Protein AF-A0A934M6G6-F1 (afdb_monomer_lite)

Organism: NCBI:txid339861

pLDDT: mean 79.5, std 13.55, range [40.78, 95.12]

Secondary structure (DSSP, 8-state):
-EE--HHHHHHHHHHTTTS-EEEEEEETTTTEEEEESSEEEEEEEETTEEEEEEEETT----SS---EEEEEGGGEEEEEE-SSEEEEEETTEEEEEEE-

Structure (mmCIF, N/CA/C/O backbone):
data_AF-A0A934M6G6-F1
#
_entry.id   AF-A0A934M6G6-F1
#
loop_
_atom_site.group_PDB
_atom_site.id
_atom_site.type_symbol
_atom_site.label_atom_id
_atom_site.label_alt_id
_atom_site.label_comp_id
_atom_site.label_asym_id
_atom_site.label_entity_id
_atom_site.label_seq_id
_atom_site.pdbx_PDB_ins_code
_atom_site.Cartn_x
_atom_site.Cartn_y
_atom_site.Cartn_z
_atom_site.occupancy
_atom_site.B_iso_or_equiv
_atom_site.auth_seq_id
_atom_site.auth_comp_id
_atom_site.auth_asym_id
_atom_site.auth_atom_id
_atom_site.pdbx_PDB_model_num
ATOM 1 N N . MET A 1 1 ? -15.786 7.935 3.479 1.00 81.50 1 MET A N 1
ATOM 2 C CA . MET A 1 1 ? -14.422 7.648 2.977 1.00 81.50 1 MET A CA 1
ATOM 3 C C . MET A 1 1 ? -13.802 8.955 2.500 1.00 81.50 1 MET A C 1
ATOM 5 O O . MET A 1 1 ? -14.475 9.682 1.778 1.00 81.50 1 MET A O 1
ATOM 9 N N . LYS A 1 2 ? -12.585 9.296 2.939 1.00 92.19 2 LYS A N 1
ATOM 10 C CA . LYS A 1 2 ? -11.925 10.585 2.646 1.00 92.19 2 LYS A CA 1
ATOM 11 C C . LYS A 1 2 ? -10.703 10.362 1.755 1.00 92.19 2 LYS A C 1
ATOM 13 O O . LYS A 1 2 ? -9.955 9.422 1.991 1.00 92.19 2 LYS A O 1
ATOM 18 N N . GLN A 1 3 ? -10.491 11.196 0.738 1.00 94.00 3 GLN A N 1
ATOM 19 C CA . GLN A 1 3 ? -9.271 11.142 -0.076 1.00 94.00 3 GLN A CA 1
ATOM 20 C C . GLN A 1 3 ? -8.094 11.749 0.699 1.00 94.00 3 GLN A C 1
ATOM 22 O O . GLN A 1 3 ? -8.255 12.779 1.357 1.00 94.00 3 GLN A O 1
ATOM 27 N N . ILE A 1 4 ? -6.930 11.104 0.641 1.00 93.69 4 ILE A N 1
ATOM 28 C CA . ILE A 1 4 ? -5.705 11.561 1.312 1.00 93.69 4 ILE A CA 1
ATOM 29 C C . ILE A 1 4 ? -4.518 11.543 0.351 1.00 93.69 4 ILE A C 1
ATOM 31 O O . ILE A 1 4 ? -4.564 10.905 -0.697 1.00 93.69 4 ILE A O 1
ATOM 35 N N . THR A 1 5 ? -3.464 12.270 0.708 1.00 93.38 5 THR A N 1
ATOM 36 C CA . THR A 1 5 ? -2.201 12.296 -0.030 1.00 93.38 5 THR A CA 1
ATOM 37 C C . THR A 1 5 ? -1.276 11.174 0.425 1.00 93.38 5 THR A C 1
ATOM 39 O O . THR A 1 5 ? -1.450 10.602 1.502 1.00 93.38 5 THR A O 1
ATOM 42 N N . LEU A 1 6 ? -0.250 10.907 -0.380 1.00 90.62 6 LEU A N 1
ATOM 43 C CA . LEU A 1 6 ? 0.807 9.962 -0.042 1.00 90.62 6 LEU A CA 1
ATOM 44 C C . LEU A 1 6 ? 1.567 10.371 1.236 1.00 90.62 6 LEU A C 1
ATOM 46 O O . LEU A 1 6 ? 1.801 9.533 2.099 1.00 90.62 6 LEU A O 1
ATOM 50 N N . ASP A 1 7 ? 1.846 11.664 1.423 1.00 91.38 7 ASP A N 1
ATOM 51 C CA . ASP A 1 7 ? 2.492 12.165 2.647 1.00 91.38 7 ASP A CA 1
ATOM 52 C C . ASP A 1 7 ? 1.675 11.863 3.910 1.00 91.38 7 ASP A C 1
ATOM 54 O O . ASP A 1 7 ? 2.231 11.570 4.968 1.00 91.38 7 ASP A O 1
ATOM 58 N N . ASN A 1 8 ? 0.342 11.912 3.814 1.00 92.06 8 ASN A N 1
ATOM 59 C CA . ASN A 1 8 ? -0.524 11.555 4.934 1.00 92.06 8 ASN A CA 1
ATOM 60 C C . ASN A 1 8 ? -0.456 10.057 5.241 1.00 92.06 8 ASN A C 1
ATOM 62 O O . ASN A 1 8 ? -0.509 9.690 6.411 1.00 92.06 8 ASN A O 1
ATOM 66 N N . VAL A 1 9 ? -0.308 9.204 4.221 1.00 90.31 9 VAL A N 1
ATOM 67 C CA . VAL A 1 9 ? -0.089 7.764 4.426 1.00 90.31 9 VAL A CA 1
ATOM 68 C C . VAL A 1 9 ? 1.193 7.537 5.212 1.00 90.31 9 VAL A C 1
ATOM 70 O O . VAL A 1 9 ? 1.153 6.834 6.214 1.00 90.31 9 VAL A O 1
ATOM 73 N N . PHE A 1 10 ? 2.303 8.168 4.820 1.00 89.94 10 PHE A N 1
ATOM 74 C CA . PHE A 1 10 ? 3.574 7.992 5.526 1.00 89.94 10 PHE A CA 1
ATOM 75 C C . PHE A 1 10 ? 3.518 8.481 6.966 1.00 89.94 10 PHE A C 1
ATOM 77 O O . PHE A 1 10 ? 3.924 7.741 7.850 1.00 89.94 10 PHE A O 1
ATOM 84 N N . LYS A 1 11 ? 2.896 9.636 7.232 1.00 90.81 11 LYS A N 1
ATOM 85 C CA . LYS A 1 11 ? 2.677 10.102 8.612 1.00 90.81 11 LYS A CA 1
ATOM 86 C C . LYS A 1 11 ? 1.895 9.094 9.454 1.00 90.81 11 LYS A C 1
ATOM 88 O O . LYS A 1 11 ? 2.207 8.898 10.623 1.00 90.81 11 LYS A O 1
ATOM 93 N N . ILE A 1 12 ? 0.864 8.473 8.879 1.00 89.00 12 ILE A N 1
ATOM 94 C CA . ILE A 1 12 ? 0.080 7.450 9.577 1.00 89.00 12 ILE A CA 1
ATOM 95 C C . ILE A 1 12 ? 0.946 6.219 9.838 1.00 89.00 12 ILE A C 1
ATOM 97 O O . ILE A 1 12 ? 0.985 5.763 10.974 1.00 89.00 12 ILE A O 1
ATOM 101 N N . LEU A 1 13 ? 1.662 5.728 8.823 1.00 86.44 13 LEU A N 1
ATOM 102 C CA . LEU A 1 13 ? 2.561 4.579 8.936 1.00 86.44 13 LEU A CA 1
ATOM 103 C C . LEU A 1 13 ? 3.681 4.811 9.967 1.00 86.44 13 LEU A C 1
ATOM 105 O O . LEU A 1 13 ? 3.929 3.930 10.786 1.00 86.44 13 LEU A O 1
ATOM 109 N N . ASP A 1 14 ? 4.289 6.001 9.998 1.00 86.75 14 ASP A N 1
ATOM 110 C CA . ASP A 1 14 ? 5.299 6.393 10.992 1.00 86.75 14 ASP A CA 1
ATOM 111 C C . ASP A 1 14 ? 4.720 6.350 12.417 1.00 86.75 14 ASP A C 1
ATOM 113 O O . ASP A 1 14 ? 5.359 5.829 13.332 1.00 86.75 14 ASP A O 1
ATOM 117 N N . ASN A 1 15 ? 3.485 6.832 12.609 1.00 85.06 15 ASN A N 1
ATOM 118 C CA . ASN A 1 15 ? 2.809 6.829 13.912 1.00 85.06 15 ASN A CA 1
ATOM 119 C C . ASN A 1 15 ? 2.462 5.419 14.416 1.00 85.06 15 ASN A C 1
ATOM 121 O O . ASN A 1 15 ? 2.325 5.217 15.622 1.00 85.06 15 ASN A O 1
ATOM 125 N N . ILE A 1 16 ? 2.299 4.451 13.511 1.00 76.81 16 ILE A N 1
ATOM 126 C CA . ILE A 1 16 ? 1.836 3.089 13.822 1.00 76.81 16 ILE A CA 1
ATOM 127 C C . ILE A 1 16 ? 2.885 2.022 13.509 1.00 76.81 16 ILE A C 1
ATOM 129 O O . ILE A 1 16 ? 2.555 0.843 13.417 1.00 76.81 16 ILE A O 1
ATOM 133 N N . LYS A 1 17 ? 4.156 2.409 13.363 1.00 68.12 17 LYS A N 1
ATOM 134 C CA . LYS A 1 17 ? 5.272 1.537 12.955 1.00 68.12 17 LYS A CA 1
ATOM 135 C C . LYS A 1 17 ? 5.438 0.270 13.824 1.00 68.12 17 LYS A C 1
ATOM 137 O O . LYS A 1 17 ? 6.065 -0.700 13.411 1.00 68.12 17 LYS A O 1
ATOM 142 N N . ASN A 1 18 ? 4.804 0.235 14.998 1.00 64.62 18 ASN A N 1
ATOM 143 C CA . ASN A 1 18 ? 4.791 -0.892 15.935 1.00 64.62 18 ASN A CA 1
ATOM 144 C C . ASN A 1 18 ? 3.404 -1.526 16.165 1.00 64.62 18 ASN A C 1
ATOM 146 O O . ASN A 1 18 ? 3.245 -2.311 17.097 1.00 64.62 18 ASN A O 1
ATOM 150 N N . SER A 1 19 ? 2.404 -1.200 15.347 1.00 63.69 19 SER A N 1
ATOM 151 C CA . SER A 1 19 ? 1.030 -1.687 15.500 1.00 63.69 19 SER A CA 1
ATOM 152 C C . SER A 1 19 ? 0.755 -2.948 14.676 1.00 63.69 19 SER A C 1
ATOM 154 O O . SER A 1 19 ? 1.461 -3.269 13.720 1.00 63.69 19 SER A O 1
ATOM 156 N N . ASN A 1 20 ? -0.313 -3.660 15.044 1.00 65.06 20 ASN A N 1
ATOM 157 C CA . ASN A 1 20 ? -0.820 -4.803 14.289 1.00 65.06 20 ASN A CA 1
ATOM 158 C C . ASN A 1 20 ? -1.553 -4.302 13.043 1.00 65.06 20 ASN A C 1
ATOM 160 O O . ASN A 1 20 ? -2.691 -3.838 13.139 1.00 65.06 20 ASN A O 1
ATOM 164 N N . LEU A 1 21 ? -0.894 -4.378 11.892 1.00 71.44 21 LEU A N 1
ATOM 165 C CA . LEU A 1 21 ? -1.428 -3.907 10.623 1.00 71.44 21 LEU A CA 1
ATOM 166 C C . LEU A 1 21 ? -1.666 -5.093 9.697 1.00 71.44 21 LEU A C 1
ATOM 168 O O . LEU A 1 21 ? -0.745 -5.863 9.441 1.00 71.44 21 LEU A O 1
ATOM 172 N N . ILE A 1 22 ? -2.890 -5.203 9.178 1.00 76.44 22 ILE A N 1
ATOM 173 C CA . ILE A 1 22 ? -3.244 -6.219 8.192 1.00 76.44 22 ILE A CA 1
ATOM 174 C C . ILE A 1 22 ? -3.196 -5.599 6.799 1.00 76.44 22 ILE A C 1
ATOM 176 O O . ILE A 1 22 ? -3.959 -4.679 6.507 1.00 76.44 22 ILE A O 1
ATOM 180 N N . ALA A 1 23 ? -2.332 -6.098 5.919 1.00 78.69 23 ALA A N 1
ATOM 181 C CA . ALA A 1 23 ? -2.316 -5.685 4.520 1.00 78.69 23 ALA A CA 1
ATOM 182 C C . ALA A 1 23 ? -3.030 -6.733 3.675 1.00 78.69 23 ALA A C 1
ATOM 184 O O . ALA A 1 23 ? -2.662 -7.901 3.714 1.00 78.69 23 ALA A O 1
ATOM 185 N N . ILE A 1 24 ? -4.039 -6.302 2.921 1.00 79.12 24 ILE A N 1
ATOM 186 C CA . ILE A 1 24 ? -4.851 -7.137 2.041 1.00 79.12 24 ILE A C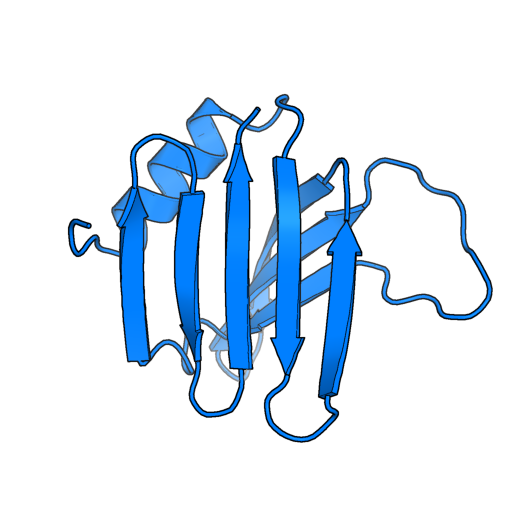A 1
ATOM 187 C C . ILE A 1 24 ? -4.659 -6.650 0.608 1.00 79.12 24 ILE A C 1
ATOM 189 O O . ILE A 1 24 ? -5.034 -5.520 0.293 1.00 79.12 24 ILE A O 1
ATOM 193 N N . VAL A 1 25 ? -4.112 -7.485 -0.269 1.00 80.19 25 VAL A N 1
ATOM 194 C CA . VAL A 1 25 ? -4.008 -7.186 -1.706 1.00 80.19 25 VAL A CA 1
ATOM 195 C C . VAL A 1 25 ? -5.080 -7.957 -2.439 1.00 80.19 25 VAL A C 1
ATOM 197 O O . VAL A 1 25 ? -5.144 -9.174 -2.313 1.00 80.19 25 VAL A O 1
ATOM 200 N N . ASN A 1 26 ? -5.902 -7.251 -3.207 1.00 76.50 26 ASN A N 1
ATOM 201 C CA . ASN A 1 26 ? -6.820 -7.854 -4.159 1.00 76.50 26 ASN A CA 1
ATOM 202 C C . ASN A 1 26 ? -6.326 -7.533 -5.575 1.00 76.50 26 ASN A C 1
ATOM 204 O O . ASN A 1 26 ? -6.377 -6.373 -5.999 1.00 76.50 26 ASN A O 1
ATOM 208 N N . ALA A 1 27 ? -5.798 -8.546 -6.261 1.00 68.31 27 ALA A N 1
ATOM 209 C CA . ALA A 1 27 ? -5.385 -8.443 -7.654 1.00 68.31 27 ALA A CA 1
ATOM 210 C C . ALA A 1 27 ? -6.569 -8.828 -8.548 1.00 68.31 27 ALA A C 1
ATOM 212 O O . ALA A 1 27 ? -6.954 -9.997 -8.590 1.00 68.31 27 ALA A O 1
ATOM 213 N N . TYR A 1 28 ? -7.126 -7.850 -9.270 1.00 63.25 28 TYR A N 1
ATOM 214 C CA . TYR A 1 28 ? -8.336 -8.045 -10.080 1.00 63.25 28 TYR A CA 1
ATOM 215 C C . TYR A 1 28 ? -8.151 -9.080 -11.199 1.00 63.25 28 TYR A C 1
ATOM 217 O O . TYR A 1 28 ? -9.124 -9.664 -11.659 1.00 63.25 28 TYR A O 1
ATOM 225 N N . GLU A 1 29 ? -6.911 -9.312 -11.630 1.00 57.00 29 GLU A N 1
ATOM 226 C CA . GLU A 1 29 ? -6.584 -10.263 -12.698 1.00 57.00 29 GLU A CA 1
ATOM 227 C C . GLU A 1 29 ? -6.449 -11.715 -12.215 1.00 57.00 29 GLU A C 1
ATOM 229 O O . GLU A 1 29 ? -6.473 -12.629 -13.035 1.00 57.00 29 GLU A O 1
ATOM 234 N N . LEU A 1 30 ? -6.289 -11.944 -10.907 1.00 56.56 30 LEU A N 1
ATOM 235 C CA . LEU A 1 30 ? -5.926 -13.258 -10.361 1.00 56.56 30 LEU A CA 1
ATOM 236 C C . LEU A 1 30 ? -6.963 -13.831 -9.384 1.00 56.56 30 LEU A C 1
ATOM 238 O O . LEU A 1 30 ? -6.721 -14.911 -8.850 1.00 56.56 30 LEU A O 1
ATOM 242 N N . ASP A 1 31 ? -8.060 -13.116 -9.091 1.00 57.66 31 ASP A N 1
ATOM 243 C CA . ASP A 1 31 ? -9.055 -13.470 -8.053 1.00 57.66 31 ASP A CA 1
ATOM 244 C C . ASP A 1 31 ? -8.415 -13.934 -6.724 1.00 57.66 31 ASP A C 1
ATOM 246 O O . ASP A 1 31 ? -8.961 -14.732 -5.961 1.00 57.66 31 ASP A O 1
ATOM 250 N N . THR A 1 32 ? -7.213 -13.429 -6.436 1.00 55.81 32 THR A N 1
ATOM 251 C CA . THR A 1 32 ? -6.386 -13.876 -5.316 1.00 55.81 32 THR A CA 1
ATOM 252 C C . THR A 1 32 ? -6.268 -12.757 -4.293 1.00 55.81 32 THR A C 1
ATOM 254 O O . THR A 1 32 ? -5.966 -11.607 -4.630 1.00 55.81 32 THR A O 1
ATOM 257 N N . VAL A 1 33 ? -6.505 -13.110 -3.028 1.00 64.88 33 VAL A N 1
ATOM 258 C CA . VAL A 1 33 ? -6.385 -12.205 -1.885 1.00 64.88 33 VAL A CA 1
ATOM 259 C C . VAL A 1 33 ? -5.173 -12.601 -1.049 1.00 64.88 33 VAL A C 1
ATOM 261 O O . VAL A 1 33 ? -5.124 -13.708 -0.516 1.00 64.88 33 VAL A O 1
ATOM 264 N N . TYR A 1 34 ? -4.214 -11.689 -0.905 1.00 69.25 34 TYR A N 1
ATOM 265 C CA . TYR A 1 34 ? -3.038 -11.879 -0.049 1.00 69.25 34 TYR A CA 1
ATOM 266 C C . TYR A 1 34 ? -3.205 -11.092 1.245 1.00 69.25 34 TYR A C 1
ATOM 268 O O . TYR A 1 34 ? -3.488 -9.900 1.172 1.00 69.25 34 TYR A O 1
ATOM 276 N N . CYS A 1 35 ? -2.999 -11.731 2.399 1.00 68.88 35 CYS A N 1
ATOM 277 C CA . CYS A 1 35 ? -3.104 -11.103 3.719 1.00 68.88 35 CYS A CA 1
ATOM 278 C C . CYS A 1 35 ? -1.777 -11.209 4.486 1.00 68.88 35 CYS A C 1
ATOM 280 O O . CYS A 1 35 ? -1.211 -12.296 4.576 1.00 68.88 35 CYS A O 1
ATOM 282 N N . ILE A 1 36 ? -1.306 -10.104 5.071 1.00 73.06 36 ILE A N 1
ATOM 283 C CA . ILE A 1 36 ? -0.160 -10.075 5.998 1.00 73.06 36 ILE A CA 1
ATOM 284 C C . ILE A 1 36 ? -0.623 -9.454 7.313 1.00 73.06 36 ILE A C 1
ATOM 286 O O . ILE A 1 36 ? -1.016 -8.296 7.292 1.00 73.06 36 ILE A O 1
ATOM 290 N N . ASP A 1 37 ? -0.571 -10.196 8.425 1.00 71.50 37 ASP A N 1
ATOM 291 C CA . ASP A 1 37 ? -1.193 -9.806 9.708 1.00 71.50 37 ASP A CA 1
ATOM 292 C C . ASP A 1 37 ? -0.395 -8.809 10.565 1.00 71.50 37 ASP A C 1
ATOM 294 O O . ASP A 1 37 ? -0.976 -8.037 11.333 1.00 71.50 37 ASP A O 1
ATOM 298 N N . GLN A 1 38 ? 0.934 -8.863 10.484 1.00 75.25 38 GLN A N 1
ATOM 299 C CA . GLN A 1 38 ? 1.855 -7.937 11.137 1.00 75.25 38 GLN A CA 1
ATOM 300 C C . GLN A 1 38 ? 2.999 -7.665 10.171 1.00 75.25 38 GLN A C 1
ATOM 302 O O . GLN A 1 38 ? 3.659 -8.599 9.711 1.00 75.25 38 GLN A O 1
ATOM 307 N N . PHE A 1 39 ? 3.251 -6.396 9.870 1.00 77.19 39 PHE A N 1
ATOM 308 C CA . PHE A 1 39 ? 4.326 -6.016 8.966 1.00 77.19 39 PHE A CA 1
ATOM 309 C C . PHE A 1 39 ? 5.029 -4.733 9.401 1.00 77.19 39 PHE A C 1
ATOM 311 O O . PHE A 1 39 ? 4.451 -3.885 10.079 1.00 77.19 39 PHE A O 1
ATOM 318 N N . ASP A 1 40 ? 6.286 -4.609 8.993 1.00 79.94 40 ASP A N 1
ATOM 319 C CA . ASP A 1 40 ? 7.013 -3.345 8.917 1.00 79.94 40 ASP A CA 1
ATOM 320 C C . ASP A 1 40 ? 6.864 -2.748 7.518 1.00 79.94 40 ASP A C 1
ATOM 322 O O . ASP A 1 40 ? 6.490 -3.443 6.572 1.00 79.94 40 ASP A O 1
ATOM 326 N N . TYR A 1 41 ? 7.173 -1.464 7.357 1.00 83.62 41 TYR A N 1
ATOM 327 C CA . TYR A 1 41 ? 7.279 -0.862 6.032 1.00 83.62 41 TYR A CA 1
ATOM 328 C C . TYR A 1 41 ? 8.638 -0.202 5.818 1.00 83.62 41 TYR A C 1
ATOM 330 O O . TYR A 1 41 ? 9.269 0.308 6.746 1.00 83.62 41 TYR A O 1
ATOM 338 N N . GLU A 1 42 ? 9.053 -0.188 4.560 1.00 86.44 42 GLU A N 1
ATOM 339 C CA . GLU A 1 42 ? 10.281 0.417 4.073 1.00 86.44 42 GLU A CA 1
ATOM 340 C C . GLU A 1 42 ? 9.990 1.184 2.779 1.00 86.44 42 GLU A C 1
ATOM 342 O O . GLU A 1 42 ? 9.121 0.803 1.988 1.00 86.44 42 GLU A O 1
ATOM 347 N N . LEU A 1 43 ? 10.724 2.273 2.563 1.00 88.06 43 LEU A N 1
ATOM 348 C CA . LEU A 1 43 ? 10.759 2.967 1.283 1.00 88.06 43 LEU A CA 1
ATOM 349 C C . LEU A 1 43 ? 12.043 2.599 0.555 1.00 88.06 43 LEU A C 1
ATOM 351 O O . LEU A 1 43 ? 13.135 2.847 1.057 1.00 88.06 43 LEU A O 1
ATOM 355 N N . LEU A 1 44 ? 11.887 2.029 -0.635 1.00 88.19 44 LEU A N 1
ATOM 356 C CA . LEU A 1 44 ? 12.984 1.687 -1.524 1.00 88.19 44 LEU A CA 1
ATOM 357 C C . LEU A 1 44 ? 13.065 2.721 -2.647 1.00 88.19 44 LEU A C 1
ATOM 359 O O . LEU A 1 44 ? 12.097 2.926 -3.384 1.00 88.19 44 LEU A O 1
ATOM 363 N N . ASP A 1 45 ? 14.221 3.367 -2.773 1.00 87.44 45 ASP A N 1
ATOM 364 C CA . ASP A 1 45 ? 14.575 4.173 -3.939 1.00 87.44 45 ASP A CA 1
ATOM 365 C C . ASP A 1 45 ? 15.198 3.253 -5.003 1.00 87.44 45 ASP A C 1
ATOM 367 O O . ASP A 1 45 ? 16.304 2.742 -4.832 1.00 87.44 45 ASP A O 1
ATOM 371 N N . GLU A 1 46 ? 14.490 3.032 -6.111 1.00 82.62 46 GLU A N 1
ATOM 372 C CA . GLU A 1 46 ? 14.923 2.179 -7.222 1.00 82.62 46 GLU A CA 1
ATOM 373 C C . GLU A 1 46 ? 15.154 3.017 -8.497 1.00 82.62 46 GLU A C 1
ATOM 375 O O . GLU A 1 46 ? 14.548 4.083 -8.667 1.00 82.62 46 GLU A O 1
ATOM 380 N N . PRO A 1 47 ? 15.973 2.547 -9.462 1.00 80.62 47 PRO A N 1
ATOM 381 C CA . PRO A 1 47 ? 16.236 3.283 -10.706 1.00 80.62 47 PRO A CA 1
ATOM 382 C C . PRO A 1 47 ? 14.968 3.658 -11.488 1.00 80.62 47 PRO A C 1
ATOM 384 O O . PRO A 1 47 ? 14.919 4.677 -12.176 1.00 80.62 47 PRO A O 1
ATOM 387 N N . HIS A 1 48 ? 13.920 2.841 -11.368 1.00 80.31 48 HIS A N 1
ATOM 388 C CA . HIS A 1 48 ? 12.650 3.033 -12.060 1.00 80.31 48 HIS A CA 1
ATOM 389 C C . HIS A 1 48 ? 11.584 3.726 -11.208 1.00 80.31 48 HIS A C 1
ATOM 391 O O . HIS A 1 48 ? 10.480 3.945 -11.707 1.00 80.31 48 HIS A O 1
ATOM 397 N N . GLY A 1 49 ? 11.883 4.153 -9.980 1.00 84.25 49 GLY A N 1
ATOM 398 C CA . GLY A 1 49 ? 10.946 4.864 -9.115 1.00 84.25 49 GLY A CA 1
ATOM 399 C C . GLY A 1 49 ? 11.078 4.494 -7.644 1.00 84.25 49 GLY A C 1
ATOM 400 O O . GLY A 1 49 ? 11.981 3.776 -7.248 1.00 84.25 49 GLY A O 1
ATOM 401 N N . ARG A 1 50 ? 10.153 5.004 -6.831 1.00 88.69 50 ARG A N 1
ATOM 402 C CA . ARG A 1 50 ? 10.062 4.642 -5.417 1.00 88.69 50 ARG A CA 1
ATOM 403 C C . ARG A 1 50 ? 9.029 3.554 -5.203 1.00 88.69 50 ARG A C 1
ATOM 405 O O . ARG A 1 50 ? 7.934 3.619 -5.772 1.00 88.69 50 ARG A O 1
ATOM 412 N N . THR A 1 51 ? 9.361 2.631 -4.316 1.00 89.75 51 THR A N 1
ATOM 413 C CA . THR A 1 51 ? 8.516 1.501 -3.950 1.00 89.75 51 THR A CA 1
ATOM 414 C C . THR A 1 51 ? 8.288 1.513 -2.441 1.00 89.75 51 THR A C 1
ATOM 416 O O . THR A 1 51 ? 9.234 1.581 -1.660 1.00 89.75 51 THR A O 1
ATOM 419 N N . LEU A 1 52 ? 7.023 1.460 -2.021 1.00 88.44 52 LEU A N 1
ATOM 420 C CA . LEU A 1 52 ? 6.656 1.166 -0.639 1.00 88.44 52 LEU A CA 1
ATOM 421 C C . LEU A 1 52 ? 6.617 -0.350 -0.478 1.00 88.44 52 LEU A C 1
ATOM 423 O O . LEU A 1 52 ? 5.824 -1.030 -1.130 1.00 88.44 52 LEU A O 1
ATOM 427 N N . ARG A 1 53 ? 7.478 -0.872 0.386 1.00 86.44 53 ARG A N 1
ATOM 428 C CA . ARG A 1 53 ? 7.576 -2.294 0.690 1.00 86.44 53 ARG A CA 1
ATOM 429 C C . ARG A 1 53 ? 6.983 -2.555 2.066 1.00 86.44 53 ARG A C 1
ATOM 431 O O . ARG A 1 53 ? 7.425 -1.952 3.033 1.00 86.44 53 ARG A O 1
ATOM 438 N N . LEU A 1 54 ? 6.009 -3.454 2.155 1.00 84.38 54 LEU A N 1
ATOM 439 C CA . LEU A 1 54 ? 5.409 -3.913 3.412 1.00 84.38 54 LEU A CA 1
ATOM 440 C C . LEU A 1 54 ? 5.928 -5.319 3.705 1.00 84.38 54 LEU A C 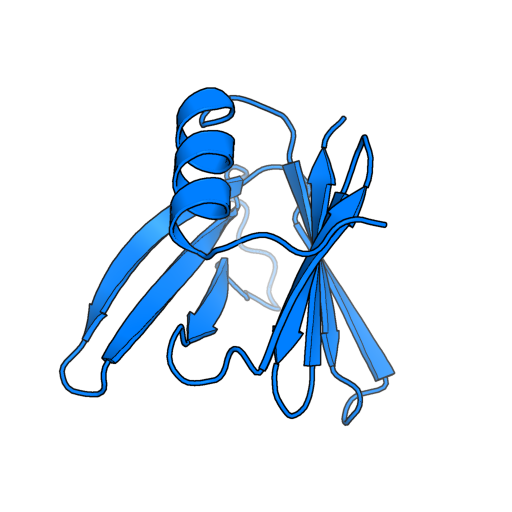1
ATOM 442 O O . LEU A 1 54 ? 5.636 -6.222 2.934 1.00 84.38 54 LEU A O 1
ATOM 446 N N . ILE A 1 55 ? 6.709 -5.511 4.761 1.00 80.69 55 ILE A N 1
ATOM 447 C CA . ILE A 1 55 ? 7.474 -6.733 5.042 1.00 80.69 55 ILE A CA 1
ATOM 448 C C . ILE A 1 55 ? 6.867 -7.449 6.243 1.00 80.69 55 ILE A C 1
ATOM 450 O O . ILE A 1 55 ? 6.738 -6.847 7.304 1.00 80.69 55 ILE A O 1
ATOM 454 N N . SER A 1 56 ? 6.537 -8.734 6.109 1.00 78.44 56 SER A N 1
ATOM 455 C CA . SER A 1 56 ? 5.999 -9.524 7.227 1.00 78.44 56 SER A CA 1
ATOM 456 C C . SER A 1 56 ? 6.963 -9.552 8.422 1.00 78.44 56 SER A C 1
ATOM 458 O O . SER A 1 56 ? 8.142 -9.865 8.260 1.00 78.44 56 SER A O 1
ATOM 460 N N . LYS A 1 57 ? 6.452 -9.281 9.631 1.00 75.6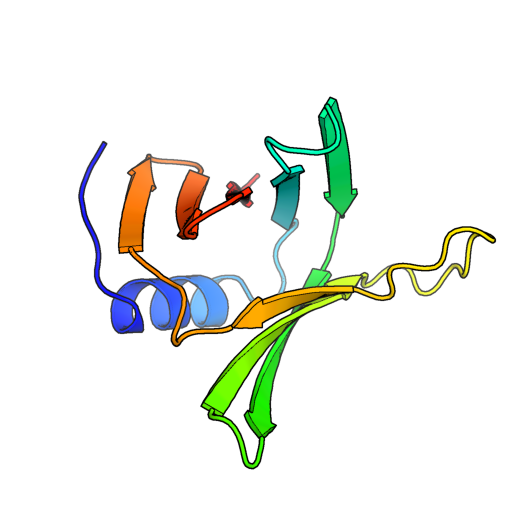9 57 LYS A N 1
ATOM 461 C CA . LYS A 1 57 ? 7.221 -9.358 10.889 1.00 75.69 57 LYS A CA 1
ATOM 462 C C . LYS A 1 57 ? 7.507 -10.791 11.329 1.00 75.69 57 LYS A C 1
ATOM 464 O O . LYS A 1 57 ? 8.463 -11.024 12.062 1.00 75.69 57 LYS A O 1
ATOM 469 N N . ASN A 1 58 ? 6.699 -11.753 10.885 1.00 68.62 58 ASN A N 1
ATOM 470 C CA . ASN A 1 58 ? 6.680 -13.080 11.498 1.00 68.62 58 ASN A CA 1
ATOM 471 C C . ASN A 1 58 ? 7.798 -14.021 11.036 1.00 68.62 58 ASN A C 1
ATOM 473 O O . ASN A 1 58 ? 7.889 -15.111 11.583 1.00 68.62 58 ASN A O 1
ATOM 477 N N . GLY A 1 59 ? 8.659 -13.633 10.087 1.00 54.31 59 GLY A N 1
ATOM 478 C CA . GLY A 1 59 ? 9.890 -14.360 9.727 1.00 54.31 59 GLY A CA 1
ATOM 479 C C . GLY A 1 59 ? 9.735 -15.801 9.201 1.00 54.31 59 GLY A C 1
ATOM 480 O O . GLY A 1 59 ? 10.689 -16.341 8.641 1.00 54.31 59 GLY A O 1
ATOM 481 N N . GLU A 1 60 ? 8.566 -16.429 9.341 1.00 52.53 60 GLU A N 1
ATOM 482 C CA . GLU A 1 60 ? 8.291 -17.780 8.872 1.00 52.53 60 GLU A CA 1
ATOM 483 C C . GLU A 1 60 ? 8.093 -17.772 7.358 1.00 52.53 60 GLU A C 1
ATOM 485 O O . GLU A 1 60 ? 7.069 -17.338 6.826 1.00 52.53 60 GLU A O 1
ATOM 490 N N . ARG A 1 61 ? 9.128 -18.267 6.675 1.00 50.50 61 ARG A N 1
ATOM 491 C CA . ARG A 1 61 ? 9.121 -18.61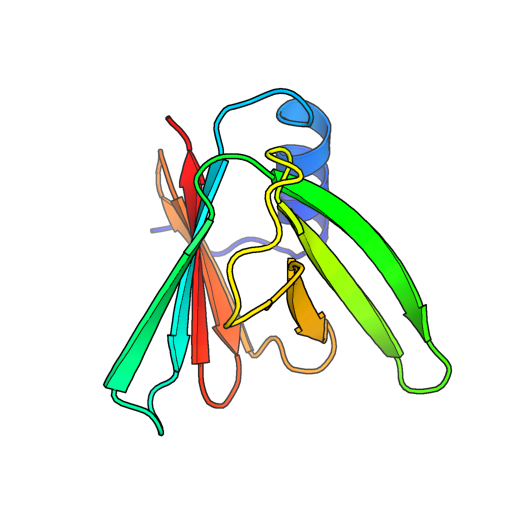1 5.257 1.00 50.50 61 ARG A CA 1
ATOM 492 C C . ARG A 1 61 ? 8.182 -19.786 5.035 1.00 50.50 61 ARG A C 1
ATOM 494 O O . ARG A 1 61 ? 8.577 -20.940 5.205 1.00 50.50 61 ARG A O 1
ATOM 501 N N . ASN A 1 62 ? 6.938 -19.510 4.673 1.00 42.66 62 ASN A N 1
ATOM 502 C CA . ASN A 1 62 ? 6.068 -20.544 4.136 1.00 42.66 62 ASN A CA 1
ATOM 503 C C . ASN A 1 62 ? 6.214 -20.533 2.616 1.00 42.66 62 ASN A C 1
ATOM 505 O O . ASN A 1 62 ? 6.179 -19.476 2.003 1.00 42.66 62 ASN A O 1
ATOM 509 N N . TYR A 1 63 ? 6.368 -21.728 2.039 1.00 40.78 63 TYR A N 1
ATOM 510 C CA . TYR A 1 63 ? 6.799 -22.093 0.673 1.00 40.78 63 TYR A CA 1
ATOM 511 C C . TYR A 1 63 ? 6.206 -21.315 -0.540 1.00 40.78 63 TYR A C 1
ATOM 513 O O . TYR A 1 63 ? 6.600 -21.580 -1.673 1.00 40.78 63 TYR A O 1
ATOM 521 N N . TYR A 1 64 ? 5.309 -20.348 -0.328 1.00 48.25 64 TYR A N 1
ATOM 522 C CA . TYR A 1 64 ? 4.713 -19.421 -1.303 1.00 48.25 64 TYR A CA 1
ATOM 523 C C . TYR A 1 64 ? 5.154 -17.950 -1.079 1.00 48.25 64 TYR A C 1
ATOM 525 O O . TYR A 1 64 ? 4.386 -17.014 -1.290 1.00 48.25 64 TYR A O 1
ATOM 533 N N . ASP A 1 65 ? 6.397 -17.779 -0.626 1.00 46.19 65 ASP A N 1
ATOM 534 C CA . ASP A 1 65 ? 7.106 -16.588 -0.131 1.00 46.19 65 ASP A CA 1
ATOM 535 C C . ASP A 1 65 ? 6.925 -15.250 -0.905 1.00 46.19 65 ASP A C 1
ATOM 537 O O . ASP A 1 65 ? 7.862 -14.709 -1.500 1.00 46.19 65 ASP A O 1
ATOM 541 N N . PHE A 1 66 ? 5.768 -14.593 -0.778 1.00 53.44 66 PHE A N 1
ATOM 542 C CA . PHE A 1 66 ? 5.724 -13.127 -0.823 1.00 53.44 66 PHE A CA 1
ATOM 543 C C . PHE A 1 66 ? 6.290 -12.593 0.501 1.00 53.44 66 PHE A C 1
ATOM 545 O O . PHE A 1 66 ? 5.578 -12.445 1.489 1.00 53.44 66 PHE A O 1
ATOM 552 N N . HIS A 1 67 ? 7.592 -12.283 0.526 1.00 62.44 67 HIS A N 1
ATOM 553 C CA . HIS A 1 67 ? 8.266 -11.675 1.690 1.00 62.44 67 HIS A CA 1
ATOM 554 C C . HIS A 1 67 ? 7.698 -10.291 2.055 1.00 62.44 67 HIS A C 1
ATOM 556 O O . HIS A 1 67 ? 7.982 -9.745 3.123 1.00 62.44 67 HIS A O 1
ATOM 562 N N . GLY A 1 68 ? 6.913 -9.710 1.153 1.00 69.31 68 GLY A N 1
ATOM 563 C CA . GLY A 1 68 ? 6.228 -8.461 1.373 1.00 69.31 68 GLY A CA 1
ATOM 564 C C . GLY A 1 68 ? 5.334 -8.060 0.211 1.00 69.31 68 GLY A C 1
ATOM 565 O O . GLY A 1 68 ? 5.389 -8.645 -0.870 1.00 69.31 68 GLY A O 1
ATOM 566 N N . ILE A 1 69 ? 4.520 -7.038 0.444 1.00 80.44 69 ILE A N 1
ATOM 567 C CA . ILE A 1 69 ? 3.723 -6.376 -0.588 1.00 80.44 69 ILE A CA 1
ATOM 568 C C . ILE A 1 69 ? 4.526 -5.187 -1.100 1.00 80.44 69 ILE A C 1
ATOM 570 O O . ILE A 1 69 ? 4.950 -4.334 -0.320 1.00 80.44 69 ILE A O 1
ATOM 574 N N . TYR A 1 70 ? 4.727 -5.133 -2.413 1.00 84.88 70 TYR A N 1
ATOM 575 C CA . TYR A 1 70 ? 5.481 -4.076 -3.076 1.00 84.88 70 TYR A CA 1
ATOM 576 C C . TYR A 1 70 ? 4.516 -3.176 -3.833 1.00 84.88 70 TYR A C 1
ATOM 578 O O . TYR A 1 70 ? 3.791 -3.614 -4.726 1.00 84.88 70 TYR A O 1
ATOM 586 N N . ILE A 1 71 ? 4.506 -1.904 -3.463 1.00 87.12 71 ILE A N 1
ATOM 587 C CA . ILE A 1 71 ? 3.621 -0.894 -4.025 1.00 87.12 71 ILE A CA 1
ATOM 588 C C . ILE A 1 71 ? 4.489 0.125 -4.743 1.00 87.12 71 ILE A C 1
ATOM 590 O O . ILE A 1 71 ? 5.128 0.966 -4.108 1.00 87.12 71 ILE A O 1
ATOM 594 N N . SER A 1 72 ? 4.506 0.064 -6.074 1.00 89.56 72 SER A N 1
ATOM 595 C CA . SER A 1 72 ? 5.143 1.116 -6.862 1.00 89.56 72 SER A CA 1
ATOM 596 C C . SER A 1 72 ? 4.364 2.414 -6.682 1.00 89.56 72 SER A C 1
ATOM 598 O O . SER A 1 72 ? 3.187 2.501 -7.040 1.00 89.56 72 SER A O 1
ATOM 600 N N . LEU A 1 73 ? 5.025 3.445 -6.156 1.00 89.56 73 LEU A N 1
ATOM 601 C CA . LEU A 1 73 ? 4.389 4.736 -5.888 1.00 89.56 73 LEU A CA 1
ATOM 602 C C . LEU A 1 73 ? 4.007 5.476 -7.178 1.00 89.56 73 LEU A C 1
ATOM 604 O O . LEU A 1 73 ? 3.181 6.383 -7.142 1.00 89.56 73 LEU A O 1
ATOM 608 N N . LYS A 1 74 ? 4.578 5.072 -8.321 1.00 89.31 74 LYS A N 1
ATOM 609 C CA . LYS A 1 74 ? 4.236 5.598 -9.650 1.00 89.31 74 LYS A CA 1
ATOM 610 C C . LYS A 1 74 ? 2.901 5.078 -10.185 1.00 89.31 74 LYS A C 1
ATOM 612 O O . LYS A 1 74 ? 2.317 5.730 -11.040 1.00 89.31 74 LYS A O 1
ATOM 617 N N . ASN A 1 75 ? 2.424 3.944 -9.674 1.00 90.06 75 ASN A N 1
ATOM 618 C CA . ASN A 1 75 ? 1.206 3.288 -10.154 1.00 90.06 75 ASN A CA 1
ATOM 619 C C . ASN A 1 75 ? -0.021 3.632 -9.297 1.00 90.06 75 ASN A C 1
ATOM 621 O O . ASN A 1 75 ? -1.053 2.981 -9.431 1.00 90.06 75 ASN A O 1
ATOM 625 N N . ILE A 1 76 ? 0.100 4.597 -8.378 1.00 91.56 76 ILE A N 1
ATOM 626 C CA . ILE A 1 76 ? -0.996 5.019 -7.506 1.00 91.56 76 ILE A CA 1
ATOM 627 C C . ILE A 1 76 ? -1.943 5.932 -8.274 1.00 91.56 76 ILE A C 1
ATOM 629 O O . ILE A 1 76 ? -1.603 7.074 -8.574 1.00 91.56 76 ILE A O 1
ATOM 633 N N . ASP A 1 77 ? -3.164 5.453 -8.490 1.00 93.06 77 ASP A N 1
ATOM 634 C CA . ASP A 1 77 ? -4.235 6.247 -9.089 1.00 93.06 77 ASP A CA 1
ATOM 635 C C . ASP A 1 77 ? -4.940 7.102 -8.031 1.00 93.06 77 ASP A C 1
ATOM 637 O O . ASP A 1 77 ? -5.260 8.273 -8.244 1.00 93.06 77 ASP A O 1
ATOM 641 N N . LYS A 1 78 ? -5.206 6.512 -6.858 1.00 94.12 78 LYS A N 1
ATOM 642 C CA . LYS A 1 78 ? -5.931 7.170 -5.765 1.00 94.12 78 LYS A CA 1
ATOM 643 C C . LYS A 1 78 ? -5.606 6.543 -4.418 1.00 94.12 78 LYS A C 1
ATOM 645 O O . LYS A 1 78 ? -5.422 5.336 -4.304 1.00 94.12 78 LYS A O 1
ATOM 650 N N . ILE A 1 79 ? -5.653 7.361 -3.368 1.00 95.12 79 ILE A N 1
ATOM 651 C CA . 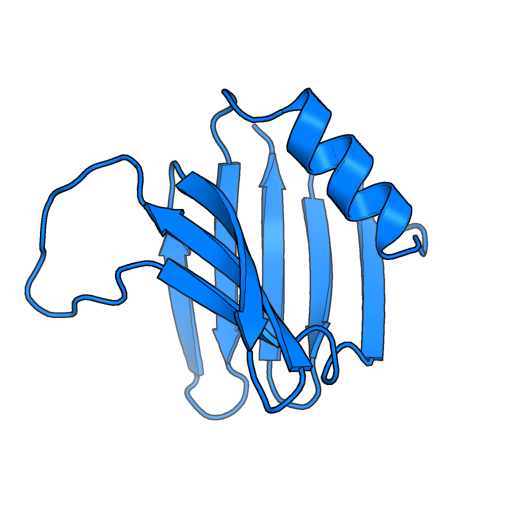ILE A 1 79 ? -5.603 6.895 -1.981 1.00 95.12 79 ILE A CA 1
ATOM 652 C C . ILE A 1 79 ? -6.814 7.429 -1.223 1.00 95.12 79 ILE A C 1
ATOM 654 O O . ILE A 1 79 ? -7.150 8.614 -1.298 1.00 95.12 79 ILE A O 1
ATOM 658 N N . SER A 1 80 ? -7.483 6.564 -0.469 1.00 95.00 80 SER A N 1
ATOM 659 C CA . SER A 1 80 ? -8.571 6.970 0.416 1.00 95.00 80 SER A CA 1
ATOM 660 C C . SER A 1 80 ? -8.504 6.268 1.757 1.00 95.00 80 SER A C 1
ATOM 662 O O . SER A 1 80 ? -7.925 5.198 1.861 1.00 95.00 80 SER A O 1
ATOM 664 N N . ILE A 1 81 ? -9.135 6.846 2.770 1.00 94.38 81 ILE A N 1
ATOM 665 C CA . ILE A 1 81 ? -9.089 6.347 4.139 1.00 94.38 81 ILE A CA 1
ATOM 666 C C . ILE A 1 81 ? -10.490 6.295 4.769 1.00 94.38 81 ILE A C 1
ATOM 668 O O . ILE A 1 81 ? -11.362 7.132 4.479 1.00 94.38 81 ILE A O 1
ATOM 672 N N . THR A 1 82 ? -10.702 5.291 5.613 1.00 92.69 82 THR A N 1
ATOM 673 C CA . THR A 1 82 ? -11.777 5.180 6.611 1.00 92.69 82 THR A CA 1
ATOM 674 C C . THR A 1 82 ? -11.173 5.230 8.011 1.00 92.69 82 THR A C 1
ATOM 676 O O . THR A 1 82 ? -9.966 5.354 8.159 1.00 92.69 82 THR A O 1
ATOM 679 N N . GLU A 1 83 ? -11.998 5.152 9.048 1.00 88.00 83 GLU A N 1
ATOM 680 C CA . GLU A 1 83 ? -11.526 5.166 10.438 1.00 88.00 83 GLU A CA 1
ATOM 681 C C . GLU A 1 83 ? -10.443 4.107 10.721 1.00 88.00 83 GLU A C 1
ATOM 683 O O . GLU A 1 83 ? -9.477 4.393 11.417 1.00 88.00 83 GLU A O 1
ATOM 688 N N . ASP A 1 84 ? -10.557 2.930 10.100 1.00 88.50 84 ASP A N 1
ATOM 689 C CA . ASP A 1 84 ? -9.719 1.757 10.359 1.00 88.50 84 ASP A CA 1
ATOM 690 C C . ASP A 1 84 ? -8.927 1.251 9.138 1.00 88.50 84 ASP A C 1
ATOM 692 O O . ASP A 1 84 ? -8.229 0.248 9.247 1.00 88.50 84 ASP A O 1
ATOM 696 N N . THR A 1 85 ? -9.042 1.873 7.959 1.00 90.56 85 THR A N 1
ATOM 697 C CA . THR A 1 85 ? -8.462 1.306 6.729 1.00 90.56 85 THR A CA 1
ATOM 698 C C . THR A 1 85 ? -7.955 2.377 5.763 1.00 90.56 85 THR A C 1
ATOM 700 O O . THR A 1 85 ? -8.700 3.281 5.383 1.00 90.56 85 THR A O 1
ATOM 703 N N . ILE A 1 86 ? -6.717 2.238 5.275 1.00 91.69 86 ILE A N 1
ATOM 704 C CA . ILE A 1 86 ? -6.224 2.934 4.073 1.00 91.69 86 ILE A CA 1
ATOM 705 C C . ILE A 1 86 ? -6.437 2.042 2.850 1.00 91.69 86 ILE A C 1
ATOM 707 O O . ILE A 1 86 ? -6.072 0.874 2.838 1.00 91.69 86 ILE A O 1
ATOM 711 N N . TYR A 1 87 ? -6.980 2.621 1.790 1.00 93.56 87 TYR A N 1
ATOM 712 C CA . TYR A 1 87 ? -7.177 2.010 0.483 1.00 93.56 87 TYR A CA 1
ATOM 713 C C . TYR A 1 87 ? -6.236 2.687 -0.513 1.00 93.56 87 TYR A C 1
ATOM 715 O O . TYR A 1 87 ? -6.343 3.897 -0.730 1.00 93.56 87 TYR A O 1
ATOM 723 N N . ILE A 1 88 ? -5.343 1.914 -1.123 1.00 92.88 88 ILE A N 1
ATOM 724 C CA . ILE A 1 88 ? -4.418 2.346 -2.173 1.00 92.88 88 ILE A CA 1
ATOM 725 C C . ILE A 1 88 ? -4.865 1.679 -3.472 1.00 92.88 88 ILE A C 1
ATOM 727 O O . ILE A 1 88 ? -4.733 0.465 -3.638 1.00 92.88 88 ILE A O 1
ATOM 731 N N . TYR A 1 89 ? -5.431 2.480 -4.368 1.00 92.38 89 TYR A N 1
ATOM 732 C CA . TYR A 1 89 ? -5.888 2.045 -5.681 1.00 92.38 89 TYR A CA 1
ATOM 733 C C . TYR A 1 89 ? -4.723 2.151 -6.658 1.00 92.38 89 TYR A C 1
ATOM 735 O O . TYR A 1 89 ? -4.139 3.227 -6.818 1.00 92.38 89 TYR A O 1
ATOM 743 N N . LEU A 1 90 ? -4.393 1.020 -7.266 1.00 90.44 90 LEU A N 1
ATOM 744 C CA . LEU A 1 90 ? -3.382 0.873 -8.301 1.00 90.44 90 LEU A CA 1
ATOM 745 C C . LEU A 1 90 ? -4.082 0.391 -9.577 1.00 90.44 90 LEU A C 1
ATOM 747 O O . LEU A 1 90 ? -5.144 -0.228 -9.485 1.00 90.44 90 LEU A O 1
ATOM 751 N N . GLN A 1 91 ? -3.450 0.591 -10.734 1.00 85.81 91 GLN A N 1
ATOM 752 C CA . GLN A 1 91 ? -4.069 0.344 -12.047 1.00 85.81 91 GLN A CA 1
ATOM 753 C C . GLN A 1 91 ? -4.809 -1.002 -12.150 1.00 85.81 91 GLN A C 1
ATOM 755 O O . GLN A 1 91 ? -5.951 -1.038 -12.605 1.00 85.81 91 GLN A O 1
ATOM 760 N N . ASN A 1 92 ? -4.202 -2.090 -11.653 1.00 84.31 92 ASN A N 1
ATOM 761 C CA . ASN A 1 92 ? -4.758 -3.450 -11.752 1.00 84.31 92 ASN A CA 1
ATOM 762 C C . ASN A 1 92 ? -4.983 -4.125 -10.384 1.00 84.31 92 ASN A C 1
ATOM 764 O O . ASN A 1 92 ? -5.241 -5.328 -10.313 1.00 84.31 92 ASN A O 1
ATOM 768 N N . GLN A 1 93 ? -4.877 -3.387 -9.273 1.00 86.00 93 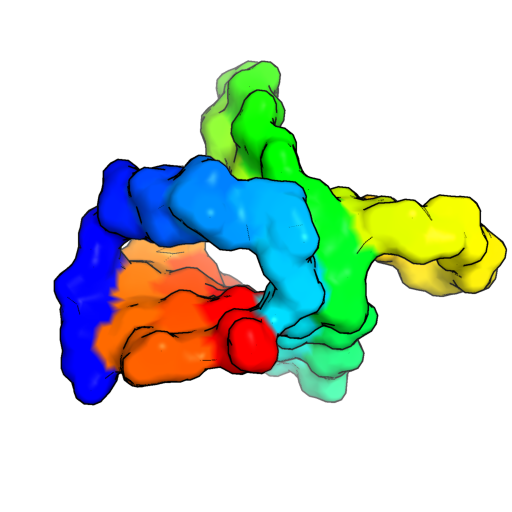GLN A N 1
ATOM 769 C CA . GLN A 1 93 ? -4.995 -3.980 -7.936 1.00 86.00 93 GLN A CA 1
ATOM 770 C C . GLN A 1 93 ? -5.425 -2.968 -6.868 1.00 86.00 93 GLN A C 1
ATOM 772 O O . GLN A 1 93 ? -5.201 -1.764 -6.977 1.00 86.00 93 GLN A O 1
ATOM 777 N N . LEU A 1 94 ? -6.011 -3.472 -5.786 1.00 89.25 94 LEU A N 1
ATOM 778 C CA . LEU A 1 94 ? -6.350 -2.687 -4.603 1.00 89.25 94 LEU A CA 1
ATOM 779 C C . LEU A 1 94 ? -5.579 -3.216 -3.400 1.00 89.25 94 LEU A C 1
ATOM 781 O O . LEU A 1 94 ? -5.748 -4.372 -3.015 1.00 89.25 94 LEU A O 1
ATOM 785 N N . VAL A 1 95 ? -4.794 -2.348 -2.765 1.00 89.19 95 VAL A N 1
ATOM 786 C CA . VAL A 1 95 ? -4.160 -2.653 -1.480 1.00 89.19 95 VAL A CA 1
ATOM 787 C C . VAL A 1 95 ? -4.949 -1.991 -0.360 1.00 89.19 95 VAL A C 1
ATOM 789 O O . VAL A 1 95 ? -5.183 -0.783 -0.378 1.00 89.19 95 VAL A O 1
ATOM 792 N N . LYS A 1 96 ? -5.364 -2.779 0.629 1.00 90.12 96 LYS A N 1
ATOM 793 C CA . LYS A 1 96 ? -6.035 -2.309 1.841 1.00 90.12 96 LYS A CA 1
ATOM 794 C C . LYS A 1 96 ? -5.101 -2.500 3.024 1.00 90.12 96 LYS A C 1
ATOM 796 O O . LYS A 1 96 ? -4.669 -3.613 3.288 1.00 90.12 96 LYS A O 1
ATOM 801 N N . LEU A 1 97 ? -4.813 -1.426 3.736 1.00 88.44 97 LEU A N 1
ATOM 802 C CA . LEU A 1 97 ? -4.038 -1.424 4.968 1.00 88.44 97 LEU A CA 1
ATOM 803 C C . LEU A 1 97 ? -5.025 -1.223 6.114 1.00 88.44 97 LEU A C 1
ATOM 805 O O . LEU A 1 97 ? -5.494 -0.106 6.322 1.00 88.44 97 LEU A O 1
ATOM 809 N N . LYS A 1 98 ? -5.396 -2.306 6.795 1.00 85.69 98 LYS A N 1
ATOM 810 C CA . LYS A 1 98 ? -6.356 -2.297 7.898 1.00 85.69 98 LYS A CA 1
ATOM 811 C C . LYS A 1 98 ? -5.636 -2.227 9.242 1.00 85.69 98 LYS A C 1
ATOM 813 O O . LYS A 1 98 ? -4.754 -3.036 9.527 1.00 85.69 98 LYS A O 1
ATOM 818 N N . PHE A 1 99 ? -6.047 -1.279 10.066 1.00 78.38 99 PHE A N 1
ATOM 819 C CA . PHE A 1 99 ? -5.577 -1.081 11.430 1.00 78.38 99 PHE A CA 1
ATOM 820 C C . PHE A 1 99 ? -6.484 -1.858 12.397 1.00 78.38 99 PHE A C 1
ATOM 822 O O . PHE A 1 99 ? -7.692 -1.962 12.165 1.00 78.38 99 PHE A O 1
ATOM 829 N N . LYS A 1 100 ? -5.903 -2.437 13.452 1.00 68.44 100 LYS A N 1
ATOM 830 C CA . LYS A 1 100 ? -6.646 -2.933 14.620 1.00 68.44 100 LYS A CA 1
ATOM 831 C C . LYS A 1 100 ? -6.624 -1.903 15.736 1.00 68.44 100 LYS A C 1
ATOM 833 O O . LYS A 1 100 ? -5.561 -1.262 15.899 1.00 68.44 100 LYS A O 1
#

Sequence (100 aa):
MKQITLDNVFKILDNIKNSNLIAIVNAYELDTVYCIDQFDYELLDEPHGRTLRLISKNGERNYYDFHGIYISLKNIDKISITEDTIYIYLQNQLVKLKFK

Radius of gyration: 13.03 Å; chains: 1; bounding box: 31×34×29 Å

Foldseek 3Di:
DFFDDPVVVVVVCVVQQPFQKWKWKQFQVPNDIDIAGRWGWDWDQDPVAIKIWTAHPPPDDDPVDPRTDIHGPVQFPTWDDDPFWIWTDGPGMIMIIGGD